Protein AF-A0A1Z9PKN0-F1 (afdb_monomer_lite)

Radius of gyration: 21.51 Å; chains: 1; bounding box: 40×54×46 Å

pLDDT: mean 78.94, std 18.79, range [45.88, 98.44]

Foldseek 3Di:
DDDQDPVNQDPVNVVVVVVVVVVVCPPPPDDDPPPAPPQPGDPPAPDPPDGPLNVVVVVDDPVVNLVVLVVQLVVLVVCLVPDPCNPSSNVRSVVSVVVSVVSCVVPVPSD

Sequence (111 aa):
MKNKSIDDATPEEWNRLNNSSKRELAWLDEEDSTEFDSVHKPEHYNNSGLECIDAIKGMLTPDEYIGYLRGNSLKYLWRFRYKNKPIEDLRKARWYEERLISYMLEHPSDK

Structure (mmCIF, N/CA/C/O backbone):
data_AF-A0A1Z9PKN0-F1
#
_entry.id   AF-A0A1Z9PKN0-F1
#
loop_
_atom_site.group_PDB
_atom_site.id
_atom_site.type_symbol
_atom_site.label_atom_id
_atom_site.label_alt_id
_atom_site.label_comp_id
_atom_site.label_asym_id
_atom_site.label_entity_id
_atom_site.label_seq_id
_atom_site.pdbx_PDB_ins_code
_atom_site.Cartn_x
_atom_site.Cartn_y
_atom_site.Cartn_z
_atom_site.occupancy
_atom_site.B_iso_or_equiv
_atom_site.auth_seq_id
_atom_site.auth_comp_id
_atom_site.auth_asym_id
_atom_site.auth_atom_id
_atom_site.pdbx_PDB_model_num
ATOM 1 N N . MET A 1 1 ? 3.603 43.097 29.790 1.00 45.88 1 MET A N 1
ATOM 2 C CA . MET A 1 1 ? 2.630 41.982 29.778 1.00 45.88 1 MET A CA 1
ATOM 3 C C . MET A 1 1 ? 3.263 40.856 28.978 1.00 45.88 1 MET A C 1
ATOM 5 O O . MET A 1 1 ? 3.760 41.140 27.899 1.00 45.88 1 MET A O 1
ATOM 9 N N . LYS A 1 2 ? 3.396 39.647 29.537 1.00 55.69 2 LYS A N 1
ATOM 10 C CA . LYS A 1 2 ? 4.024 38.523 28.821 1.00 55.69 2 LYS A CA 1
ATOM 11 C C . LYS A 1 2 ? 3.040 38.021 27.760 1.00 55.69 2 LYS A C 1
ATOM 13 O O . LYS A 1 2 ? 1.922 37.663 28.119 1.00 55.69 2 LYS A O 1
ATOM 18 N N . ASN A 1 3 ? 3.438 38.028 26.490 1.00 57.06 3 ASN A N 1
ATOM 19 C CA . ASN A 1 3 ? 2.675 37.385 25.424 1.00 57.06 3 ASN A CA 1
ATOM 20 C C . ASN A 1 3 ? 2.721 35.876 25.688 1.00 57.06 3 ASN A C 1
ATOM 22 O O . ASN A 1 3 ? 3.809 35.306 25.672 1.00 57.06 3 ASN A O 1
ATOM 26 N N . LYS A 1 4 ? 1.579 35.256 26.003 1.00 64.19 4 LYS A N 1
ATOM 27 C CA . LYS A 1 4 ? 1.485 33.793 26.084 1.00 64.19 4 LYS A CA 1
ATOM 28 C C . LYS A 1 4 ? 1.738 33.235 24.681 1.00 64.19 4 LYS A C 1
ATOM 30 O O . LYS A 1 4 ? 1.020 33.617 23.754 1.00 64.19 4 LYS A O 1
ATOM 35 N N . SER A 1 5 ? 2.766 32.401 24.527 1.00 71.31 5 SER A N 1
ATOM 36 C CA . SER A 1 5 ? 3.002 31.657 23.287 1.00 71.31 5 SER A CA 1
ATOM 37 C C . SER A 1 5 ? 1.925 30.583 23.138 1.00 71.31 5 SER A C 1
ATOM 39 O O . SER A 1 5 ? 1.343 30.138 24.128 1.00 71.31 5 SER A O 1
ATOM 41 N N . ILE A 1 6 ? 1.682 30.122 21.910 1.00 62.44 6 ILE A N 1
ATOM 42 C CA . ILE A 1 6 ? 0.854 28.930 21.668 1.00 62.44 6 ILE A CA 1
ATOM 43 C C . ILE A 1 6 ? 1.413 27.695 22.397 1.00 62.44 6 ILE A C 1
ATOM 45 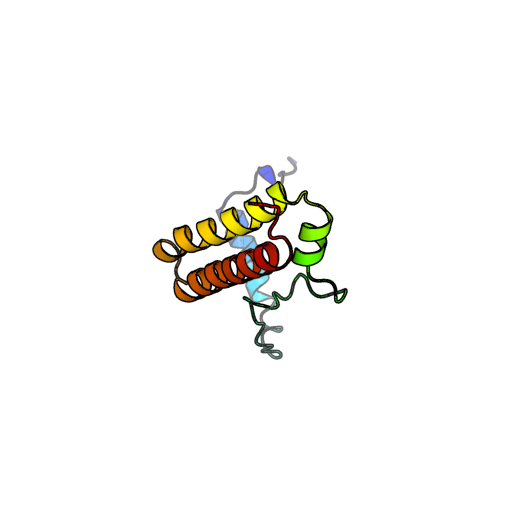O O . ILE A 1 6 ? 0.661 26.801 22.776 1.00 62.44 6 ILE A O 1
ATOM 49 N N . ASP A 1 7 ? 2.720 27.700 22.666 1.00 71.69 7 ASP A N 1
ATOM 50 C CA . ASP A 1 7 ? 3.436 26.645 23.385 1.00 71.69 7 ASP A CA 1
ATOM 51 C C . ASP A 1 7 ? 3.132 26.621 24.895 1.00 71.69 7 ASP A C 1
ATOM 53 O O . ASP A 1 7 ? 3.442 25.639 25.566 1.00 71.69 7 ASP A O 1
ATOM 57 N N . ASP A 1 8 ? 2.503 27.674 25.433 1.00 72.75 8 ASP A N 1
ATOM 58 C CA . ASP A 1 8 ? 2.172 27.802 26.859 1.00 72.75 8 ASP A CA 1
ATOM 59 C C . ASP A 1 8 ? 0.734 27.351 27.189 1.00 72.75 8 ASP A C 1
ATOM 61 O O . ASP A 1 8 ? 0.294 27.471 28.337 1.00 72.75 8 ASP A O 1
ATOM 65 N N . ALA A 1 9 ? -0.028 26.880 26.195 1.00 73.75 9 ALA A N 1
ATOM 66 C CA . ALA A 1 9 ? -1.439 26.541 26.357 1.00 73.75 9 ALA A CA 1
ATOM 67 C C . ALA A 1 9 ? -1.633 25.189 27.066 1.00 73.75 9 ALA A C 1
ATOM 69 O O . ALA A 1 9 ? -1.158 24.148 26.604 1.00 73.75 9 ALA A O 1
ATOM 70 N N . THR A 1 10 ? -2.383 25.177 28.171 1.00 74.62 10 THR A N 1
ATOM 71 C CA . THR A 1 10 ? -2.656 23.934 28.914 1.00 74.62 10 THR A CA 1
ATOM 72 C C . THR A 1 10 ? -3.722 23.075 28.216 1.00 74.62 10 THR A C 1
ATOM 74 O O . THR A 1 10 ? -4.569 23.602 27.488 1.00 74.62 10 THR A O 1
ATOM 77 N N . PRO A 1 11 ? -3.769 21.749 28.463 1.00 69.19 11 PRO A N 1
ATOM 78 C CA . PRO A 1 11 ? -4.829 20.885 27.928 1.00 69.19 11 PRO A CA 1
ATOM 79 C C . PRO A 1 11 ? -6.254 21.366 28.263 1.00 69.19 11 PRO A C 1
ATOM 81 O O . PRO A 1 11 ? -7.196 21.152 27.501 1.00 69.19 11 PRO A O 1
ATOM 84 N 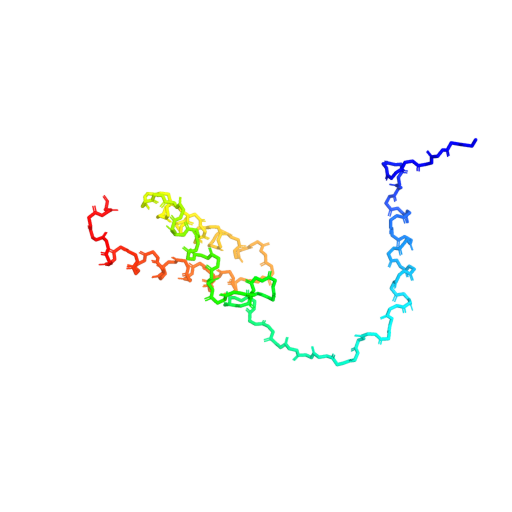N . GLU A 1 12 ? -6.424 22.055 29.393 1.00 70.88 12 GLU A N 1
ATOM 85 C CA . GLU A 1 12 ? -7.696 22.645 29.817 1.00 70.88 12 GLU A CA 1
ATOM 86 C C . GLU A 1 12 ? -8.069 23.890 29.002 1.00 70.88 12 GLU A C 1
ATOM 88 O O . GLU A 1 12 ? -9.244 24.090 28.683 1.00 70.88 12 GLU A O 1
ATOM 93 N N . GLU A 1 13 ? -7.085 24.714 28.631 1.00 71.31 13 GLU A N 1
ATOM 94 C CA . GLU A 1 13 ? -7.273 25.860 27.735 1.00 71.31 13 GLU A CA 1
ATOM 95 C C . GLU A 1 13 ? -7.645 25.386 26.315 1.00 71.31 13 GLU A C 1
ATOM 97 O O . GLU A 1 13 ? -8.579 25.928 25.716 1.00 71.31 13 GLU A O 1
ATOM 102 N N . TRP A 1 14 ? -7.029 24.299 25.833 1.00 63.25 14 TRP A N 1
ATOM 103 C CA . TRP A 1 14 ? -7.402 23.624 24.580 1.00 63.25 14 TRP A CA 1
ATOM 104 C C . TRP A 1 14 ? -8.843 23.099 24.590 1.00 63.25 14 TRP A C 1
ATOM 106 O O . TRP A 1 14 ? -9.612 23.351 23.658 1.00 63.25 14 TRP A O 1
ATOM 116 N N . ASN A 1 15 ? -9.251 22.418 25.664 1.00 67.75 15 ASN A N 1
ATOM 117 C CA . ASN A 1 15 ? -10.618 21.906 25.803 1.00 67.75 15 ASN A CA 1
ATOM 118 C C . ASN A 1 15 ? -11.665 23.029 25.864 1.00 67.75 15 ASN A C 1
ATOM 120 O O . ASN A 1 15 ? -12.781 22.870 25.363 1.00 67.75 15 ASN A O 1
ATOM 124 N N . ARG A 1 16 ? -11.317 24.175 26.459 1.00 65.50 16 ARG A N 1
ATOM 125 C CA . ARG A 1 16 ? -12.208 25.338 26.572 1.00 65.50 16 ARG A CA 1
ATOM 126 C C . ARG A 1 16 ? -12.475 25.993 25.217 1.00 65.50 16 ARG A C 1
ATOM 128 O O . ARG A 1 16 ? -13.626 26.313 24.929 1.00 65.50 16 ARG A O 1
ATOM 135 N N . LEU A 1 17 ? -11.443 26.147 24.386 1.00 61.41 17 LEU A N 1
ATOM 136 C CA . LEU A 1 17 ? -11.578 26.667 23.021 1.00 61.41 17 LEU A CA 1
ATOM 137 C C . LEU A 1 17 ? -12.448 25.741 22.163 1.00 61.41 17 LEU A C 1
ATOM 139 O O . LEU A 1 17 ? -13.404 26.196 21.541 1.00 61.41 17 LEU A O 1
ATOM 143 N N . ASN A 1 18 ? -12.197 24.431 22.233 1.00 59.78 18 ASN A N 1
ATOM 144 C CA . ASN A 1 18 ? -12.921 23.433 21.447 1.00 59.78 18 ASN A CA 1
ATOM 145 C C . ASN A 1 18 ? -14.425 23.361 21.802 1.00 59.78 18 ASN A C 1
ATOM 147 O O . ASN A 1 18 ? -15.274 23.170 20.934 1.00 59.78 18 ASN A O 1
ATOM 151 N N . ASN A 1 19 ? -14.778 23.569 23.077 1.00 58.16 19 ASN A N 1
ATOM 152 C CA . ASN A 1 19 ? -16.177 23.619 23.522 1.00 58.16 19 ASN A CA 1
ATOM 153 C C . ASN A 1 19 ? -16.889 24.941 23.190 1.00 58.16 19 ASN A C 1
ATOM 155 O O . ASN A 1 19 ? -18.113 24.943 23.055 1.00 58.16 19 ASN A O 1
ATOM 159 N N . SER A 1 20 ? -16.156 26.051 23.061 1.00 53.56 20 SER A N 1
ATOM 160 C CA . SER A 1 20 ? -16.728 27.341 22.652 1.00 53.56 20 SER A CA 1
ATOM 161 C C . SER A 1 20 ? -17.108 27.325 21.171 1.00 53.56 20 SER A C 1
ATOM 163 O O . SER A 1 20 ? -18.228 27.688 20.824 1.00 53.56 20 SER A O 1
ATOM 165 N N . SER A 1 21 ? -16.221 26.810 20.313 1.00 53.91 21 SER A N 1
ATOM 166 C CA . SER A 1 21 ? -16.451 26.695 18.865 1.00 53.91 21 SER A CA 1
ATOM 167 C C . SER A 1 21 ? -17.616 25.761 18.521 1.00 53.91 21 SER A C 1
ATOM 169 O O . SER A 1 21 ? -18.370 26.016 17.586 1.00 53.91 21 SER A O 1
ATOM 171 N N . LYS A 1 22 ? -17.818 24.705 19.320 1.00 51.91 22 LYS A N 1
ATOM 172 C CA . LYS A 1 22 ? -18.910 23.737 19.131 1.00 51.91 22 LYS A CA 1
ATOM 173 C C . LYS A 1 22 ? -20.312 24.319 19.327 1.00 51.91 22 LYS A C 1
ATOM 175 O O . LYS A 1 22 ? -21.268 23.746 18.821 1.00 51.91 22 LYS A O 1
ATOM 180 N N . ARG A 1 23 ? -20.455 25.420 20.075 1.00 53.44 23 ARG A N 1
ATOM 181 C CA . ARG A 1 23 ? -21.759 26.066 20.307 1.00 53.44 23 ARG A CA 1
ATOM 182 C C . ARG A 1 23 ? -22.152 27.041 19.197 1.00 53.44 23 ARG A C 1
ATOM 184 O O . ARG A 1 23 ? -23.341 27.248 18.998 1.00 53.44 23 ARG A O 1
ATOM 191 N N . GLU A 1 24 ? -21.185 27.612 18.481 1.00 51.94 24 GLU A N 1
ATOM 192 C CA . GLU A 1 24 ? -21.432 28.572 17.392 1.00 51.94 24 GLU A CA 1
ATOM 193 C C . GLU A 1 24 ? -21.755 27.893 16.049 1.00 51.94 24 GLU A C 1
ATOM 195 O O . GLU A 1 24 ? -22.485 28.456 15.241 1.00 51.94 24 GLU A O 1
ATOM 200 N N . LEU A 1 25 ? -21.282 26.660 15.825 1.00 53.78 25 LEU A N 1
ATOM 201 C CA . LEU A 1 25 ? -21.416 25.937 14.548 1.00 53.78 25 LEU A CA 1
ATOM 202 C C . LEU A 1 25 ? -22.589 24.938 14.492 1.00 53.78 25 LEU A C 1
ATOM 204 O O . LEU A 1 25 ? -22.683 24.163 13.548 1.00 53.78 25 LEU A O 1
ATOM 208 N N . ALA A 1 26 ? -23.519 24.979 15.452 1.00 51.59 26 ALA A N 1
ATOM 209 C CA . ALA A 1 26 ? -24.698 24.098 15.501 1.00 51.59 26 ALA A CA 1
ATOM 210 C C . ALA A 1 26 ? -25.716 24.312 14.349 1.00 51.59 26 ALA A C 1
ATOM 212 O O . ALA A 1 26 ? -26.751 23.656 14.313 1.00 51.59 26 ALA A O 1
ATOM 213 N N . TRP A 1 27 ? -25.432 25.235 13.426 1.00 51.66 27 TRP A N 1
ATOM 214 C CA . TRP A 1 27 ? -26.259 25.608 12.271 1.00 51.66 27 TRP A CA 1
ATOM 215 C C . TRP A 1 27 ? -25.786 24.993 10.940 1.00 51.66 27 TRP A C 1
ATOM 217 O O . TRP A 1 27 ? -26.295 25.370 9.891 1.00 51.66 27 TRP A O 1
ATOM 227 N N . LEU A 1 28 ? -24.804 24.086 10.967 1.00 50.94 28 LEU A N 1
ATOM 228 C CA . LEU A 1 28 ? -24.231 23.438 9.774 1.00 50.94 28 LEU A CA 1
ATOM 229 C C . LEU A 1 28 ? -24.530 21.928 9.689 1.00 50.94 28 LEU A C 1
ATOM 231 O O . LEU A 1 28 ? -24.020 21.266 8.794 1.00 50.94 28 LEU A O 1
ATOM 235 N N . ASP A 1 29 ? -25.334 21.383 10.609 1.00 51.56 29 ASP A N 1
ATOM 236 C CA . ASP A 1 29 ? -25.593 19.935 10.719 1.00 51.56 29 ASP A CA 1
ATOM 237 C C . ASP A 1 29 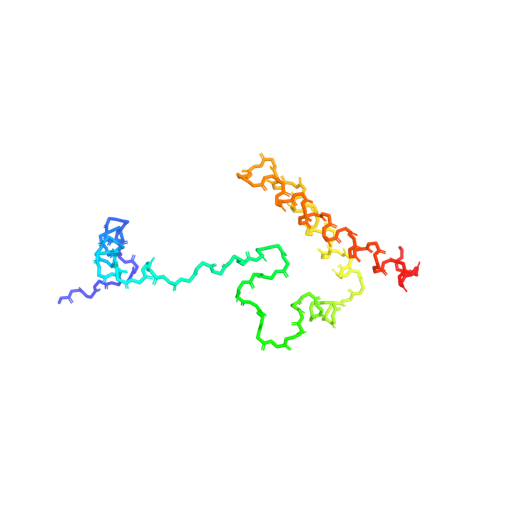? -26.819 19.445 9.911 1.00 51.56 29 ASP A C 1
ATOM 239 O O . ASP A 1 29 ? -27.152 18.260 9.963 1.00 51.56 29 ASP A O 1
ATOM 243 N N . GLU A 1 30 ? -27.489 20.311 9.144 1.00 55.53 30 GLU A N 1
ATOM 244 C CA . GLU A 1 30 ? -28.535 19.899 8.198 1.00 55.53 30 GLU A CA 1
ATOM 245 C C . GLU A 1 30 ? -28.048 20.097 6.756 1.00 55.53 30 GLU A C 1
ATOM 247 O O . GLU A 1 30 ? -27.629 21.189 6.391 1.00 55.53 30 GLU A O 1
ATOM 252 N N . GLU A 1 31 ? -28.161 19.030 5.955 1.00 56.69 31 GLU A N 1
ATOM 253 C CA . GLU A 1 31 ? -27.847 18.928 4.517 1.00 56.69 31 GLU A CA 1
ATOM 254 C C . GLU A 1 31 ? -26.375 18.678 4.123 1.00 56.69 31 GLU A C 1
ATOM 256 O O . GLU A 1 31 ? -25.635 19.572 3.733 1.00 56.69 31 GLU A O 1
ATOM 261 N N . ASP A 1 32 ? -25.959 17.405 4.166 1.00 47.75 32 ASP A N 1
ATOM 262 C CA . ASP A 1 32 ? -25.680 16.599 2.957 1.00 47.75 32 ASP A CA 1
ATOM 263 C C . ASP A 1 32 ? -25.039 15.260 3.370 1.00 47.75 32 ASP A C 1
ATOM 265 O O . ASP A 1 32 ? -23.832 15.144 3.585 1.00 47.75 32 ASP A O 1
ATOM 269 N N . SER A 1 33 ? -25.857 14.216 3.533 1.00 54.78 33 SER A N 1
ATOM 270 C CA . SER A 1 33 ? -25.362 12.851 3.733 1.00 54.78 33 SER A CA 1
ATOM 271 C C . SER A 1 33 ? -24.868 12.275 2.404 1.00 54.78 33 SER A C 1
ATOM 273 O O . SER A 1 33 ? -25.502 11.394 1.818 1.00 54.78 33 SER A O 1
ATOM 275 N N . THR A 1 34 ? -23.730 12.764 1.922 1.00 53.59 34 THR A N 1
ATOM 276 C CA . THR A 1 34 ? -22.959 12.102 0.873 1.00 53.59 34 THR A CA 1
ATOM 277 C C . THR A 1 34 ? -22.238 10.909 1.496 1.00 53.59 34 THR A C 1
ATOM 279 O O . THR A 1 34 ? -21.292 11.034 2.272 1.00 53.59 34 THR A O 1
ATOM 282 N N . GLU A 1 35 ? -22.728 9.702 1.218 1.00 57.25 35 GLU A N 1
ATOM 283 C CA . GLU A 1 35 ? -22.118 8.458 1.689 1.00 57.25 35 GLU A CA 1
ATOM 284 C C . GLU A 1 35 ? -20.791 8.228 0.937 1.00 57.25 35 GLU A C 1
ATOM 286 O O . GLU A 1 35 ? -20.736 7.576 -0.105 1.00 57.25 35 GLU A O 1
ATOM 291 N N . PHE A 1 36 ? -19.702 8.835 1.420 1.00 55.25 36 PHE A N 1
ATOM 292 C CA . PHE A 1 36 ? -18.380 8.677 0.818 1.00 55.25 36 PHE A CA 1
ATOM 293 C C . PHE A 1 36 ? -17.849 7.256 1.031 1.00 55.25 36 PHE A C 1
ATOM 295 O O . PHE A 1 36 ? -17.676 6.786 2.161 1.00 55.25 36 PHE A O 1
ATOM 302 N N . ASP A 1 37 ? -17.504 6.581 -0.066 1.00 65.00 37 ASP A N 1
ATOM 303 C CA . ASP A 1 37 ? -16.793 5.308 -0.026 1.00 65.00 37 ASP A CA 1
ATOM 304 C C . ASP A 1 37 ? -15.356 5.529 0.472 1.00 65.00 37 ASP A C 1
ATOM 306 O O . ASP A 1 37 ? -14.420 5.741 -0.294 1.00 65.00 37 ASP A O 1
ATOM 310 N N . SER A 1 38 ? -15.165 5.455 1.788 1.00 64.06 38 SER A N 1
ATOM 311 C CA . SER A 1 38 ? -13.855 5.593 2.445 1.00 64.06 38 SER A CA 1
ATOM 312 C C . SER A 1 38 ? -12.794 4.565 2.011 1.00 64.06 38 SER A C 1
ATOM 314 O O . SER A 1 38 ? -11.626 4.673 2.408 1.00 64.06 38 SER A O 1
ATOM 316 N N . VAL A 1 39 ? -13.185 3.535 1.255 1.00 62.03 39 VAL A N 1
ATOM 317 C CA . VAL A 1 39 ? -12.293 2.482 0.768 1.00 62.03 39 VAL A CA 1
ATOM 318 C C . VAL A 1 39 ? -11.830 2.792 -0.648 1.00 62.03 39 VAL A C 1
ATOM 320 O O . VAL A 1 39 ? -10.633 2.699 -0.911 1.00 62.03 39 VAL A O 1
ATOM 323 N N . HIS A 1 40 ? -12.745 3.178 -1.536 1.00 61.47 40 HIS A N 1
ATOM 324 C CA . HIS A 1 40 ? -12.426 3.408 -2.945 1.00 61.47 40 HIS A CA 1
ATOM 325 C C . HIS A 1 40 ? -12.282 4.885 -3.327 1.00 61.47 40 HIS A C 1
ATOM 327 O O . HIS A 1 40 ? -11.625 5.164 -4.324 1.00 61.47 40 HIS A O 1
ATOM 333 N N . LYS A 1 41 ? -12.880 5.821 -2.577 1.00 61.25 41 LYS A N 1
ATOM 334 C CA . LYS A 1 41 ? -12.935 7.262 -2.886 1.00 61.25 41 LYS A CA 1
ATOM 335 C C . LYS A 1 41 ? -12.989 8.135 -1.615 1.00 61.25 41 LYS A C 1
ATOM 337 O O . LYS A 1 41 ? -14.018 8.754 -1.341 1.00 61.25 41 LYS A O 1
ATOM 342 N N . PRO A 1 42 ? -11.908 8.213 -0.818 1.00 63.50 42 PRO A N 1
ATOM 343 C CA . PRO A 1 42 ? -11.838 9.186 0.270 1.00 63.50 42 PRO A CA 1
ATOM 344 C C . PRO A 1 42 ? -11.957 10.620 -0.282 1.00 63.50 42 PRO A C 1
ATOM 346 O O . PRO A 1 42 ? -11.268 10.982 -1.233 1.00 63.50 42 PRO A O 1
ATOM 349 N N . GLU A 1 43 ? -12.817 11.435 0.337 1.00 54.22 43 GLU A N 1
ATOM 350 C CA . GLU A 1 43 ? -13.235 12.788 -0.088 1.00 54.22 43 GLU A CA 1
ATOM 351 C C . GLU A 1 43 ? -12.067 13.755 -0.386 1.00 54.22 43 GLU A C 1
ATOM 353 O O . GLU A 1 43 ? -12.192 14.695 -1.163 1.00 54.22 43 GLU A O 1
ATOM 358 N N . HIS A 1 44 ? -10.888 13.499 0.179 1.00 60.97 44 HIS A N 1
ATOM 359 C CA . HIS A 1 44 ? -9.775 14.448 0.225 1.00 60.97 44 HIS A CA 1
ATOM 360 C C . HIS A 1 44 ? -8.767 14.326 -0.940 1.00 60.97 44 HIS A C 1
ATOM 362 O O . HIS A 1 44 ? -7.745 15.011 -0.912 1.00 60.97 44 HIS A O 1
ATOM 368 N N . TYR A 1 45 ? -9.004 13.465 -1.945 1.00 51.91 45 TYR A N 1
ATOM 369 C CA . TYR A 1 45 ? -8.012 13.173 -3.002 1.00 51.91 45 TYR A CA 1
ATOM 370 C C . TYR A 1 45 ? -8.515 13.261 -4.463 1.00 51.91 45 TYR A C 1
ATOM 372 O O . TYR A 1 45 ? -7.712 13.106 -5.379 1.00 51.91 45 TYR A O 1
ATOM 380 N N . ASN A 1 46 ? -9.792 13.573 -4.723 1.00 50.62 46 ASN A N 1
ATOM 381 C CA . ASN A 1 46 ? -10.432 13.326 -6.033 1.00 50.62 46 ASN A CA 1
ATOM 382 C C . ASN A 1 46 ? -10.595 14.542 -6.973 1.00 50.62 46 ASN A C 1
ATOM 384 O O . ASN A 1 46 ? -11.622 14.672 -7.635 1.00 50.62 46 ASN A O 1
ATOM 388 N N . ASN A 1 47 ? -9.594 15.419 -7.099 1.00 52.91 47 ASN A N 1
ATOM 389 C CA . ASN A 1 47 ? -9.731 16.633 -7.929 1.00 52.91 47 ASN A CA 1
ATOM 390 C C . ASN A 1 47 ? -9.189 16.544 -9.376 1.00 52.91 47 ASN A C 1
ATOM 392 O O . ASN A 1 47 ? -9.321 17.523 -10.107 1.00 52.91 47 ASN A O 1
ATOM 396 N N . SER A 1 48 ? -8.602 15.427 -9.836 1.00 54.62 48 SER A N 1
ATOM 397 C CA . SER A 1 48 ? -7.946 15.389 -11.167 1.00 54.62 48 SER A CA 1
ATOM 398 C C . SER A 1 48 ? -8.137 14.124 -12.018 1.00 54.62 48 SER A C 1
ATOM 400 O O . SER A 1 48 ? -7.546 14.034 -13.092 1.00 54.62 48 SER A O 1
ATOM 402 N N . GLY A 1 49 ? -8.951 13.148 -11.600 1.00 57.72 49 GLY A N 1
ATOM 403 C CA . GLY A 1 49 ? -9.207 11.920 -12.378 1.00 57.72 49 GLY A CA 1
ATOM 404 C C . GLY A 1 49 ? -8.033 10.930 -12.462 1.00 57.72 49 GLY A C 1
ATOM 405 O O . GLY A 1 49 ? -8.220 9.821 -12.952 1.00 57.72 49 GLY A O 1
ATOM 406 N N . LEU A 1 50 ? -6.852 11.307 -11.958 1.00 64.88 50 LEU A N 1
ATOM 407 C CA . LEU A 1 50 ? -5.714 10.423 -11.723 1.00 64.88 50 LEU A CA 1
ATOM 408 C C . LEU A 1 50 ? -5.715 10.015 -10.247 1.00 64.88 50 LEU A C 1
ATOM 410 O O . LEU A 1 50 ? -5.627 10.874 -9.368 1.00 64.88 50 LEU A O 1
ATOM 414 N N . GLU A 1 51 ? -5.793 8.717 -9.970 1.00 81.25 51 GLU A N 1
ATOM 415 C CA . GLU A 1 51 ? -5.737 8.226 -8.597 1.00 81.25 51 GLU A CA 1
ATOM 416 C C . G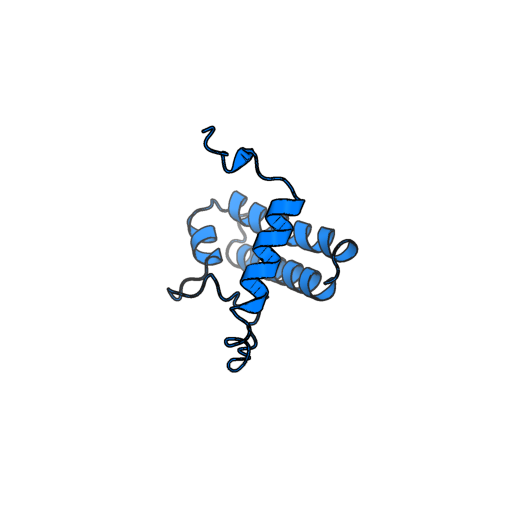LU A 1 51 ? -4.311 8.375 -8.045 1.00 81.25 51 GLU A C 1
ATOM 418 O O . GLU A 1 51 ? -3.317 8.142 -8.734 1.00 81.25 51 GLU A O 1
ATOM 423 N N . CYS A 1 52 ? -4.186 8.720 -6.761 1.00 87.31 52 CYS A N 1
ATOM 424 C CA . CYS A 1 52 ? -2.883 8.906 -6.108 1.00 87.31 52 CYS A CA 1
ATOM 425 C C . CYS A 1 52 ? -1.975 7.665 -6.239 1.00 87.31 52 CYS A C 1
ATOM 427 O O . CYS A 1 52 ? -0.757 7.782 -6.373 1.00 87.31 52 CYS A O 1
ATOM 429 N N . ILE A 1 53 ? -2.562 6.463 -6.267 1.00 90.25 53 ILE A N 1
ATOM 430 C CA . ILE A 1 53 ? -1.805 5.221 -6.451 1.00 90.25 53 ILE A CA 1
ATOM 431 C C . ILE A 1 53 ? -1.151 5.103 -7.833 1.00 90.25 53 ILE A C 1
ATOM 433 O O . ILE A 1 53 ? -0.079 4.506 -7.934 1.00 90.25 53 ILE A O 1
ATOM 437 N N . ASP A 1 54 ? -1.744 5.690 -8.873 1.00 90.94 54 ASP A N 1
ATOM 438 C CA . ASP A 1 54 ? -1.177 5.671 -10.223 1.00 90.94 54 ASP A CA 1
ATOM 439 C C . ASP A 1 54 ? 0.036 6.600 -10.304 1.00 90.94 54 ASP A C 1
ATOM 441 O O . ASP A 1 54 ? 1.065 6.236 -10.875 1.00 90.94 54 ASP A O 1
ATOM 445 N N . ALA A 1 55 ? -0.037 7.757 -9.638 1.00 92.12 55 ALA A N 1
ATOM 446 C CA . ALA A 1 55 ? 1.115 8.639 -9.470 1.00 92.12 55 ALA A CA 1
ATOM 447 C C . ALA A 1 55 ? 2.251 7.940 -8.702 1.00 92.12 55 ALA A C 1
ATOM 449 O O . ALA A 1 55 ? 3.397 7.972 -9.144 1.00 92.12 55 ALA A O 1
ATOM 450 N N . ILE A 1 56 ? 1.937 7.239 -7.603 1.00 94.19 56 ILE A N 1
ATOM 451 C CA . ILE A 1 56 ? 2.920 6.450 -6.840 1.00 94.19 56 ILE A CA 1
ATOM 452 C C . ILE A 1 56 ? 3.565 5.375 -7.725 1.00 94.19 56 ILE A C 1
ATOM 454 O O . ILE A 1 56 ? 4.787 5.249 -7.722 1.00 94.19 56 ILE A O 1
ATOM 458 N N . LYS A 1 57 ? 2.776 4.631 -8.513 1.00 94.19 57 LYS A N 1
ATOM 459 C CA . LYS A 1 57 ? 3.295 3.612 -9.442 1.00 94.19 57 LYS A CA 1
ATOM 460 C C . LYS A 1 57 ? 4.285 4.212 -10.446 1.00 94.19 57 LYS A C 1
ATOM 462 O O . LYS A 1 57 ? 5.306 3.595 -10.714 1.00 94.19 57 LYS A O 1
ATOM 467 N N . GLY A 1 58 ? 4.006 5.405 -10.975 1.00 93.94 58 GLY A N 1
ATOM 468 C CA . GLY A 1 58 ? 4.892 6.091 -11.923 1.00 93.94 58 GLY A CA 1
ATOM 469 C C . GLY A 1 58 ? 6.177 6.664 -11.311 1.00 93.94 58 GLY A C 1
ATOM 470 O O . GLY A 1 58 ? 7.127 6.928 -12.044 1.00 93.94 58 GLY A O 1
ATOM 471 N N . MET A 1 59 ? 6.218 6.872 -9.991 1.00 95.94 59 MET A N 1
ATOM 472 C CA . MET A 1 59 ? 7.374 7.444 -9.285 1.00 95.94 59 MET A CA 1
ATOM 473 C C . MET A 1 59 ? 8.351 6.398 -8.741 1.00 95.94 59 MET A C 1
ATOM 475 O O . MET A 1 59 ? 9.500 6.738 -8.470 1.00 95.94 59 MET A O 1
ATOM 479 N N . LEU A 1 60 ? 7.895 5.164 -8.531 1.00 97.12 60 LEU A N 1
ATOM 480 C CA . LEU A 1 60 ? 8.673 4.104 -7.896 1.00 97.12 60 LEU A CA 1
ATOM 481 C C . LEU A 1 60 ? 9.295 3.162 -8.930 1.00 97.12 60 LEU A C 1
ATOM 483 O O . LEU A 1 60 ? 8.724 2.907 -9.990 1.00 97.12 60 LEU A O 1
ATOM 487 N N . THR A 1 61 ? 10.450 2.593 -8.592 1.00 97.19 61 THR A N 1
ATOM 488 C CA . THR A 1 61 ? 10.977 1.419 -9.302 1.00 97.19 61 THR A CA 1
ATOM 489 C C . THR A 1 61 ? 10.054 0.202 -9.108 1.00 97.19 61 THR A C 1
ATOM 491 O O . THR A 1 61 ? 9.266 0.179 -8.155 1.00 97.19 61 THR A O 1
ATOM 494 N N . PRO A 1 62 ? 10.145 -0.837 -9.964 1.00 96.50 62 PRO A N 1
ATOM 495 C CA . PRO A 1 62 ? 9.371 -2.070 -9.796 1.00 96.50 62 PRO A CA 1
ATOM 496 C C . PRO A 1 62 ? 9.472 -2.674 -8.388 1.00 96.50 62 PRO A C 1
ATOM 498 O O . PRO A 1 62 ? 8.450 -2.910 -7.742 1.00 96.50 62 PRO A O 1
ATOM 501 N N . ASP A 1 63 ? 10.691 -2.820 -7.862 1.00 97.25 63 ASP A N 1
ATOM 502 C CA . ASP A 1 63 ? 10.936 -3.379 -6.526 1.00 97.25 63 ASP A CA 1
ATOM 503 C C . ASP A 1 63 ? 10.317 -2.526 -5.412 1.00 97.25 63 ASP A C 1
ATOM 505 O O . ASP A 1 63 ? 9.719 -3.050 -4.466 1.00 97.25 63 ASP A O 1
ATOM 509 N N . GLU A 1 64 ? 10.418 -1.200 -5.523 1.00 97.88 64 GLU A N 1
ATOM 510 C CA . GLU A 1 64 ? 9.814 -0.272 -4.568 1.00 97.88 64 GLU A CA 1
ATOM 511 C C . GLU A 1 64 ? 8.286 -0.327 -4.618 1.00 97.88 64 GLU A C 1
ATOM 513 O O . GLU A 1 64 ? 7.641 -0.308 -3.568 1.00 97.88 64 GLU A O 1
ATOM 518 N N . TYR A 1 65 ? 7.690 -0.433 -5.808 1.00 97.81 65 TYR A N 1
ATOM 519 C CA . TYR A 1 65 ? 6.241 -0.538 -5.956 1.00 97.81 65 TYR A CA 1
ATOM 520 C C . TYR A 1 65 ? 5.713 -1.878 -5.425 1.00 97.81 65 TYR A C 1
ATOM 522 O O . TYR A 1 65 ? 4.745 -1.901 -4.657 1.00 97.81 65 TYR A O 1
ATOM 530 N N . ILE A 1 66 ? 6.390 -2.989 -5.733 1.00 97.81 66 ILE A N 1
ATOM 531 C CA . ILE A 1 66 ? 6.105 -4.307 -5.145 1.00 97.81 66 ILE A CA 1
ATOM 532 C C . ILE A 1 66 ? 6.203 -4.224 -3.616 1.00 97.81 66 ILE A C 1
ATOM 534 O O . ILE A 1 66 ? 5.294 -4.661 -2.902 1.00 97.81 66 ILE A O 1
ATOM 538 N N . GLY A 1 67 ? 7.277 -3.625 -3.097 1.00 98.19 67 GLY A N 1
ATOM 539 C CA . GLY A 1 67 ? 7.476 -3.396 -1.667 1.00 98.19 67 GLY A CA 1
ATOM 540 C C . GLY A 1 67 ? 6.359 -2.557 -1.041 1.00 98.19 67 GLY A C 1
ATOM 541 O O . GLY A 1 67 ? 5.836 -2.915 0.018 1.00 98.19 67 GLY A O 1
ATOM 542 N N . TYR A 1 68 ? 5.931 -1.491 -1.718 1.00 98.31 68 TYR A N 1
ATOM 543 C CA . TYR A 1 68 ? 4.834 -0.624 -1.298 1.00 98.31 68 TYR A CA 1
ATOM 544 C C . TYR A 1 68 ? 3.510 -1.391 -1.186 1.00 98.31 68 TYR A C 1
ATOM 546 O O . TYR A 1 68 ? 2.827 -1.291 -0.161 1.00 98.31 68 TYR A O 1
ATOM 554 N N . LEU A 1 69 ? 3.149 -2.192 -2.194 1.00 98.31 69 LEU A N 1
ATOM 555 C CA . LEU A 1 69 ? 1.920 -2.991 -2.173 1.00 98.31 69 LEU A CA 1
ATOM 556 C C . LEU A 1 69 ? 1.956 -4.046 -1.055 1.00 98.31 69 LEU A C 1
ATOM 558 O O . LEU A 1 69 ? 1.009 -4.152 -0.270 1.00 98.31 69 LEU A O 1
ATOM 562 N N . ARG A 1 70 ? 3.076 -4.770 -0.921 1.00 98.31 70 ARG A N 1
ATOM 563 C CA . ARG A 1 70 ? 3.283 -5.781 0.132 1.00 98.31 70 ARG A CA 1
ATOM 564 C C . ARG A 1 70 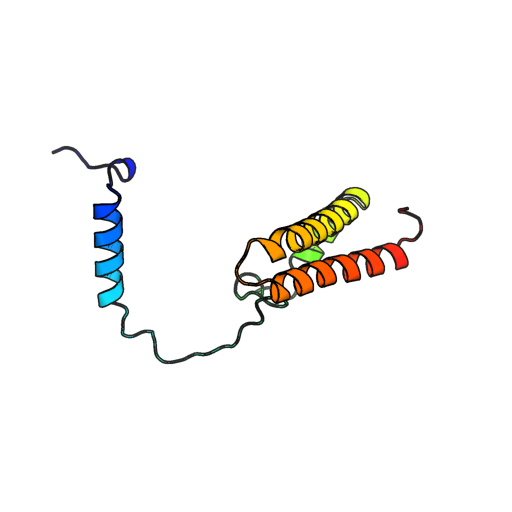? 3.191 -5.178 1.530 1.00 98.31 70 ARG A C 1
ATOM 566 O O . ARG A 1 70 ? 2.474 -5.699 2.384 1.00 98.31 70 ARG A O 1
ATOM 573 N N . GLY A 1 71 ? 3.895 -4.071 1.760 1.00 98.38 71 GLY A N 1
ATOM 574 C CA . GLY A 1 71 ? 3.917 -3.381 3.046 1.00 98.38 71 GLY A CA 1
ATOM 575 C C . GLY A 1 71 ? 2.538 -2.861 3.444 1.00 98.38 71 GLY A C 1
ATOM 576 O O . GLY A 1 71 ? 2.131 -3.011 4.596 1.00 98.38 71 GLY A O 1
ATOM 577 N N . ASN A 1 72 ? 1.777 -2.306 2.495 1.00 98.44 72 ASN A N 1
ATOM 578 C CA . ASN A 1 72 ? 0.421 -1.846 2.772 1.00 98.44 72 ASN A CA 1
ATOM 579 C C . ASN A 1 72 ? -0.551 -2.998 3.045 1.00 98.44 72 ASN A C 1
ATOM 581 O O . ASN A 1 72 ? -1.309 -2.885 4.009 1.00 98.44 72 ASN A O 1
ATOM 585 N N . SER A 1 73 ? -0.510 -4.104 2.288 1.00 98.38 73 SER A N 1
ATOM 586 C CA . SER A 1 73 ? -1.328 -5.283 2.619 1.00 98.38 73 SER A CA 1
ATOM 587 C C . SER A 1 73 ? -1.025 -5.774 4.041 1.00 98.38 73 SER A C 1
ATOM 589 O O . SER A 1 73 ? -1.924 -5.838 4.885 1.00 98.38 73 SER A O 1
ATOM 591 N N . LEU A 1 74 ? 0.260 -5.986 4.357 1.00 98.25 74 LEU A N 1
ATOM 592 C CA . LEU A 1 74 ? 0.701 -6.430 5.681 1.00 98.25 74 LEU A CA 1
ATOM 593 C C . LEU A 1 74 ? 0.259 -5.470 6.792 1.00 98.25 74 LEU A C 1
ATOM 595 O O . LEU A 1 74 ? -0.203 -5.914 7.840 1.00 98.25 74 LEU A O 1
ATOM 599 N N . LYS A 1 75 ? 0.354 -4.155 6.568 1.00 97.50 75 LYS A N 1
ATOM 600 C CA . LYS A 1 75 ? -0.107 -3.129 7.514 1.00 97.50 75 LYS A CA 1
ATOM 601 C C . LYS A 1 75 ? -1.576 -3.336 7.889 1.00 97.50 75 LYS A C 1
ATOM 603 O O . LYS A 1 75 ? -1.906 -3.276 9.072 1.00 97.50 75 LYS A O 1
ATOM 608 N N . TYR A 1 76 ? -2.456 -3.586 6.920 1.00 97.94 76 TYR A N 1
ATOM 609 C CA . TYR A 1 76 ? -3.881 -3.796 7.196 1.00 97.94 76 TYR A CA 1
ATOM 610 C C . TYR A 1 76 ? -4.175 -5.184 7.788 1.00 97.94 76 TYR A C 1
ATOM 612 O O . TYR A 1 76 ? -4.970 -5.280 8.726 1.00 97.94 76 TYR A O 1
ATOM 620 N N . LEU A 1 77 ? -3.471 -6.231 7.342 1.00 97.12 77 LEU A N 1
ATOM 621 C CA . LEU A 1 77 ? -3.513 -7.562 7.966 1.00 97.12 77 LEU A CA 1
ATOM 622 C C . LEU A 1 77 ? -3.004 -7.559 9.409 1.00 97.12 77 LEU A C 1
ATOM 624 O O . LEU A 1 77 ? -3.433 -8.366 10.225 1.00 97.12 77 LEU A O 1
ATOM 628 N N . TRP A 1 78 ? -2.100 -6.655 9.764 1.00 96.25 78 TRP A N 1
ATOM 629 C CA . TRP A 1 78 ? -1.693 -6.495 11.149 1.00 96.25 78 TRP A CA 1
ATOM 630 C C . TRP A 1 78 ? -2.743 -5.698 11.933 1.00 96.25 78 TRP A C 1
ATOM 632 O O . TRP A 1 78 ? -3.143 -6.095 13.026 1.00 96.25 78 TRP A O 1
ATOM 642 N N . ARG A 1 79 ? -3.246 -4.598 11.361 1.00 96.94 79 ARG A N 1
ATOM 643 C CA . ARG A 1 79 ? -4.124 -3.633 12.040 1.00 96.94 79 ARG A CA 1
ATOM 644 C C . ARG A 1 79 ? -5.501 -4.178 12.427 1.00 96.94 79 ARG A C 1
ATOM 646 O O . ARG A 1 79 ? -6.011 -3.764 13.472 1.00 96.94 79 ARG A O 1
ATOM 653 N N . PHE A 1 80 ? -6.076 -5.110 11.658 1.00 96.50 80 PHE A N 1
ATOM 654 C CA . PHE A 1 80 ? -7.482 -5.515 11.831 1.00 96.50 80 PHE A CA 1
ATOM 655 C C . PHE A 1 80 ? -7.806 -6.077 13.224 1.00 96.50 80 PHE A C 1
ATOM 657 O O . PHE A 1 80 ? -8.950 -6.010 13.663 1.00 96.50 80 PHE A O 1
ATOM 664 N N . ARG A 1 81 ? -6.812 -6.615 13.943 1.00 92.56 81 ARG A N 1
ATOM 665 C CA . ARG A 1 81 ? -6.984 -7.145 15.308 1.00 92.56 81 ARG A CA 1
ATOM 666 C C . ARG A 1 81 ? -6.9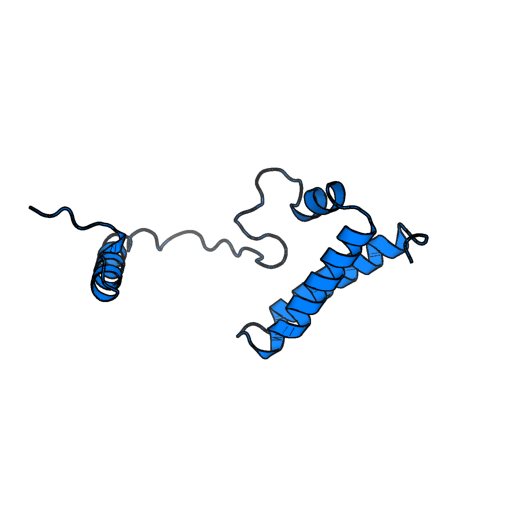58 -6.075 16.401 1.00 92.56 81 ARG A C 1
ATOM 668 O O . ARG A 1 81 ? -7.354 -6.372 17.522 1.00 92.56 81 ARG A O 1
ATOM 675 N N . TYR A 1 82 ? -6.485 -4.867 16.096 1.00 88.62 82 TYR A N 1
ATOM 676 C CA . TYR A 1 82 ? -6.195 -3.819 17.086 1.00 88.62 82 TYR A CA 1
ATOM 677 C C . TYR A 1 82 ? -7.052 -2.559 16.922 1.00 88.62 82 TYR A C 1
ATOM 679 O O . TYR A 1 82 ? -7.029 -1.685 17.788 1.00 88.62 82 TYR A O 1
ATOM 687 N N . LYS A 1 83 ? -7.779 -2.418 15.811 1.00 83.94 83 LYS A N 1
ATOM 688 C CA . LYS A 1 83 ? -8.659 -1.272 15.545 1.00 83.94 83 LYS A CA 1
ATOM 689 C C . LYS A 1 83 ? -10.116 -1.720 15.457 1.00 83.94 83 LYS A C 1
ATOM 691 O O . LYS A 1 83 ? -10.412 -2.845 15.079 1.00 83.94 83 LYS A O 1
ATOM 696 N N . ASN A 1 84 ? -11.039 -0.800 15.729 1.00 87.12 84 ASN A N 1
ATOM 697 C CA . ASN A 1 84 ? -12.485 -1.063 15.778 1.00 87.12 84 ASN A CA 1
ATOM 698 C C . ASN A 1 84 ? -13.146 -1.260 14.391 1.00 87.12 84 ASN A C 1
ATOM 700 O O . ASN A 1 84 ? -14.356 -1.098 14.269 1.00 87.12 84 ASN A O 1
ATOM 704 N N . LYS A 1 85 ? -12.375 -1.561 13.333 1.00 93.31 85 LYS A N 1
ATOM 705 C CA . LYS A 1 85 ? -12.867 -1.713 11.948 1.00 93.31 85 LYS A CA 1
ATOM 706 C C . LYS A 1 85 ? -12.217 -2.900 11.205 1.00 93.31 85 LYS A C 1
ATOM 708 O O . LYS A 1 85 ? -11.619 -2.711 10.145 1.00 93.31 85 LYS A O 1
ATOM 713 N N . PRO A 1 86 ? -12.328 -4.137 11.723 1.00 94.94 86 PRO A N 1
ATOM 714 C CA . PRO A 1 86 ? -11.600 -5.291 11.190 1.00 94.94 86 PRO A CA 1
ATOM 715 C C . PRO A 1 86 ? -11.931 -5.606 9.725 1.00 94.94 86 PRO A C 1
ATOM 717 O O . PRO A 1 86 ? -11.040 -5.909 8.940 1.00 94.94 86 PRO A O 1
ATOM 720 N N . ILE A 1 87 ? -13.204 -5.513 9.330 1.00 96.50 87 ILE A N 1
ATOM 721 C CA . ILE A 1 87 ? -13.631 -5.842 7.961 1.00 96.50 87 ILE A CA 1
ATOM 722 C C . ILE A 1 87 ? -13.118 -4.815 6.944 1.00 96.50 87 ILE A C 1
ATOM 724 O O . ILE A 1 87 ? -12.699 -5.199 5.855 1.00 96.50 87 ILE A O 1
ATOM 728 N N . GLU A 1 88 ? -13.116 -3.526 7.294 1.00 95.62 88 GLU A N 1
ATOM 729 C CA . GLU A 1 88 ? -12.559 -2.467 6.439 1.00 95.62 88 GLU A CA 1
ATOM 730 C C . GLU A 1 88 ? -11.055 -2.684 6.217 1.00 95.62 88 GLU A C 1
ATOM 732 O O . GLU A 1 88 ? -10.574 -2.573 5.092 1.00 95.62 88 GLU A O 1
ATOM 737 N N . ASP A 1 89 ? -10.327 -3.075 7.267 1.00 97.50 89 ASP A N 1
ATOM 738 C CA . ASP A 1 89 ? -8.907 -3.416 7.175 1.00 97.50 89 ASP A CA 1
ATOM 739 C C . ASP A 1 89 ? -8.666 -4.625 6.270 1.00 97.50 89 ASP A C 1
ATOM 741 O O . ASP A 1 89 ? -7.844 -4.553 5.361 1.00 97.50 89 ASP A O 1
ATOM 745 N N . LEU A 1 90 ? -9.421 -5.712 6.442 1.00 97.88 90 LEU A N 1
ATOM 746 C CA . LEU A 1 90 ? -9.281 -6.894 5.584 1.00 97.88 90 LEU A CA 1
ATOM 747 C C . LEU A 1 90 ? -9.604 -6.586 4.113 1.00 97.88 90 LEU A C 1
ATOM 749 O O . LEU A 1 90 ? -8.919 -7.079 3.217 1.00 97.88 90 LEU A O 1
ATOM 753 N N . ARG A 1 91 ? -10.598 -5.729 3.843 1.00 97.75 91 ARG A N 1
ATOM 754 C CA . ARG A 1 91 ? -10.893 -5.255 2.480 1.00 97.75 91 ARG A CA 1
ATOM 755 C C . ARG A 1 91 ? -9.745 -4.427 1.905 1.00 97.75 91 ARG A C 1
ATOM 757 O O . ARG A 1 91 ? -9.387 -4.626 0.749 1.00 97.75 91 ARG A O 1
ATOM 764 N N . LYS A 1 92 ? -9.134 -3.549 2.706 1.00 96.62 92 LYS A N 1
ATOM 765 C CA . LYS A 1 92 ? -7.957 -2.770 2.293 1.00 96.62 92 LYS A CA 1
ATOM 766 C C . LYS A 1 92 ? -6.755 -3.671 2.021 1.00 96.62 92 LYS A C 1
ATOM 768 O O . LYS A 1 92 ? -6.110 -3.490 0.997 1.00 96.62 92 LYS A O 1
ATOM 773 N N . ALA A 1 93 ? -6.489 -4.673 2.859 1.00 98.00 93 ALA A N 1
ATOM 774 C CA . ALA A 1 93 ? -5.437 -5.658 2.600 1.00 98.00 93 ALA A CA 1
ATOM 775 C C . ALA A 1 93 ? -5.626 -6.339 1.235 1.00 98.00 93 ALA A C 1
ATOM 777 O O . ALA A 1 93 ? -4.743 -6.272 0.378 1.00 98.00 93 ALA A O 1
ATOM 778 N N . ARG A 1 94 ? -6.828 -6.877 0.997 1.00 98.12 94 ARG A N 1
ATOM 779 C CA . ARG A 1 94 ? -7.198 -7.509 -0.274 1.00 98.12 94 ARG A CA 1
ATOM 780 C C . ARG A 1 94 ? -7.033 -6.567 -1.472 1.00 98.12 94 ARG A C 1
ATOM 782 O O . ARG A 1 94 ? -6.527 -6.981 -2.506 1.00 98.12 94 ARG A O 1
ATOM 789 N N . TRP A 1 95 ? -7.406 -5.297 -1.330 1.00 97.31 95 TRP A N 1
ATOM 790 C CA . TRP A 1 95 ? -7.275 -4.288 -2.388 1.00 97.31 95 TRP A CA 1
ATOM 791 C C . TRP A 1 95 ? -5.820 -4.071 -2.842 1.00 97.31 95 TRP A C 1
ATOM 793 O O . TRP A 1 95 ? -5.572 -3.853 -4.033 1.00 97.31 95 TRP A O 1
ATOM 803 N N . TYR A 1 96 ? -4.858 -4.145 -1.913 1.00 98.12 96 TYR A N 1
ATOM 804 C CA . TYR A 1 96 ? -3.425 -4.090 -2.228 1.00 98.12 96 TYR A CA 1
ATOM 805 C C . TYR A 1 96 ? -2.913 -5.413 -2.817 1.00 98.12 96 TYR A C 1
ATOM 807 O O . TYR A 1 96 ? -2.102 -5.389 -3.741 1.00 98.12 96 TYR A O 1
ATOM 815 N N . GLU A 1 97 ? -3.403 -6.558 -2.334 1.00 98.38 97 GLU A N 1
ATOM 816 C CA . GLU A 1 97 ? -3.045 -7.881 -2.869 1.00 98.38 97 GLU A CA 1
ATOM 817 C C . GLU A 1 97 ? -3.508 -8.076 -4.313 1.00 98.38 97 GLU A C 1
ATOM 819 O O . GLU A 1 97 ? -2.724 -8.516 -5.148 1.00 98.38 97 GLU A O 1
ATOM 824 N N . GLU A 1 98 ? -4.744 -7.697 -4.642 1.00 98.19 98 GLU A N 1
ATOM 825 C CA . GLU A 1 98 ? -5.278 -7.795 -6.007 1.00 98.19 98 GLU A CA 1
ATOM 826 C C . GLU A 1 98 ? -4.466 -6.947 -6.996 1.00 98.19 98 GLU A C 1
ATOM 828 O O . GLU A 1 98 ? -4.215 -7.368 -8.128 1.00 98.19 98 GLU A O 1
ATOM 833 N N . ARG A 1 99 ? -3.977 -5.781 -6.559 1.00 97.31 99 ARG A N 1
ATOM 834 C CA . ARG A 1 99 ? -3.068 -4.945 -7.358 1.00 97.31 99 ARG A CA 1
ATOM 835 C C . ARG A 1 99 ? -1.700 -5.568 -7.529 1.00 97.31 99 ARG A C 1
ATOM 837 O O . ARG A 1 99 ? -1.160 -5.505 -8.626 1.00 97.31 99 ARG A O 1
ATOM 844 N N . LEU A 1 100 ? -1.158 -6.180 -6.479 1.00 97.88 100 LEU A N 1
ATOM 845 C CA . LEU A 1 100 ? 0.113 -6.887 -6.573 1.00 97.88 100 LEU A CA 1
ATOM 846 C C . LEU A 1 100 ? -0.001 -8.055 -7.555 1.00 97.88 100 LEU A C 1
ATOM 848 O O . LEU A 1 100 ? 0.835 -8.184 -8.437 1.00 97.88 100 LEU A O 1
ATOM 852 N N . ILE A 1 101 ? -1.069 -8.850 -7.463 1.00 98.06 101 ILE A N 1
ATOM 853 C CA . ILE A 1 101 ? -1.343 -9.937 -8.411 1.00 98.06 101 ILE A CA 1
ATOM 854 C C . ILE A 1 101 ? -1.431 -9.392 -9.840 1.00 98.06 101 ILE A C 1
ATOM 856 O O . ILE A 1 101 ? -0.764 -9.916 -10.728 1.00 98.06 101 ILE A O 1
ATOM 860 N N . SER A 1 102 ? -2.205 -8.325 -10.055 1.00 97.50 102 SER A N 1
ATOM 861 C CA . SER A 1 102 ? -2.355 -7.702 -11.378 1.00 97.50 102 SER A CA 1
ATOM 862 C C . SER A 1 102 ? -1.010 -7.220 -11.929 1.00 97.50 102 SER A C 1
ATOM 864 O O . SER A 1 102 ? -0.657 -7.536 -13.061 1.00 97.50 102 SER A O 1
ATOM 866 N N . TYR A 1 103 ? -0.210 -6.545 -11.098 1.00 96.56 103 TYR A N 1
ATOM 867 C CA . TYR A 1 103 ? 1.119 -6.070 -11.469 1.00 96.56 103 TYR A CA 1
ATOM 868 C C . TYR A 1 103 ? 2.057 -7.217 -11.870 1.00 96.56 103 TYR A C 1
ATOM 870 O O . TYR A 1 103 ? 2.692 -7.138 -12.918 1.00 96.56 103 TYR A O 1
ATOM 878 N N . MET A 1 104 ? 2.094 -8.308 -11.098 1.00 97.12 104 MET A N 1
ATOM 879 C CA . MET A 1 104 ? 2.943 -9.473 -11.385 1.00 97.12 104 MET A CA 1
ATOM 880 C C . MET A 1 104 ? 2.498 -10.257 -12.631 1.00 97.12 104 MET A C 1
ATOM 882 O O . MET A 1 104 ? 3.328 -10.885 -13.287 1.00 97.12 104 MET A O 1
ATOM 886 N N . LEU A 1 105 ? 1.201 -10.248 -12.961 1.00 96.88 105 LEU A N 1
ATOM 887 C CA . LEU A 1 105 ? 0.688 -10.834 -14.206 1.00 96.88 105 LEU A CA 1
ATOM 888 C C . LEU A 1 105 ? 1.101 -10.008 -15.432 1.00 96.88 105 LEU A C 1
ATOM 890 O O . LEU A 1 105 ? 1.422 -10.585 -16.468 1.00 96.88 105 LEU A O 1
ATOM 894 N N . GLU A 1 106 ? 1.117 -8.679 -15.307 1.00 96.00 106 GLU A N 1
ATOM 895 C CA . GLU A 1 106 ? 1.610 -7.757 -16.340 1.00 96.00 106 GLU A CA 1
ATOM 896 C C . GLU A 1 106 ? 3.145 -7.805 -16.482 1.00 96.00 106 GLU A C 1
ATOM 898 O O . GLU A 1 106 ? 3.658 -7.649 -17.590 1.00 96.00 106 GLU A O 1
ATOM 903 N N . HIS A 1 107 ? 3.872 -8.060 -15.384 1.00 95.88 107 HIS A N 1
ATOM 904 C CA . HIS A 1 107 ? 5.340 -8.006 -15.303 1.00 95.88 107 HIS A CA 1
ATOM 905 C C . HIS A 1 107 ? 5.935 -9.325 -14.763 1.00 95.88 107 HIS A C 1
ATOM 907 O O . HIS A 1 107 ? 6.506 -9.373 -13.673 1.00 95.88 107 HIS A O 1
ATOM 913 N N . PRO A 1 108 ? 5.833 -10.441 -15.509 1.00 92.56 108 PRO A N 1
ATOM 914 C CA . PRO A 1 108 ? 6.250 -11.760 -15.024 1.00 92.56 108 PRO A CA 1
ATOM 915 C C . PRO A 1 108 ? 7.768 -11.920 -14.821 1.00 92.56 108 PRO A C 1
ATOM 917 O O . PRO A 1 108 ? 8.189 -12.941 -14.270 1.00 92.56 108 PRO A O 1
ATOM 920 N N . SER A 1 109 ? 8.575 -10.962 -15.290 1.00 91.88 109 SER A N 1
ATOM 921 C CA . SER A 1 109 ? 10.032 -10.896 -15.117 1.00 91.88 109 SER A CA 1
ATOM 922 C C . SER A 1 109 ? 10.471 -10.428 -13.733 1.00 91.88 109 SER A C 1
ATOM 924 O O . SER A 1 109 ? 11.593 -10.731 -13.341 1.00 91.88 109 SER A O 1
ATOM 926 N N . ASP A 1 110 ? 9.605 -9.733 -12.997 1.00 86.38 110 ASP A N 1
ATOM 927 C CA . ASP A 1 110 ? 9.969 -8.988 -11.782 1.00 86.38 110 ASP A CA 1
ATOM 928 C C . ASP A 1 110 ? 9.865 -9.872 -10.520 1.00 86.38 110 ASP A C 1
ATOM 930 O O . ASP A 1 110 ? 9.458 -9.424 -9.448 1.00 86.38 110 ASP A O 1
ATOM 934 N N . LYS A 1 111 ? 10.152 -11.171 -10.678 1.00 70.12 111 LYS A N 1
ATOM 935 C CA . LYS A 1 111 ? 10.066 -12.198 -9.626 1.00 70.12 111 LYS A CA 1
ATOM 936 C C . LYS A 1 111 ? 11.280 -12.224 -8.710 1.00 70.12 111 LYS A C 1
ATOM 938 O O . LYS A 1 111 ? 12.412 -12.126 -9.228 1.00 70.12 111 LYS A O 1
#

Secondary structure (DSSP, 8-state):
-----GGG--HHHHHHHHHHHHHH-TTS-SS------TTT--TTS-SSSS-HHHHHHHHS-HHHHHHHHHHHHHHHHHHTTTSS-HHHHHHHHHHHHHHHHHHHHH-TT--